Protein AF-A0A497RYW4-F1 (afdb_monomer)

Sequence (119 aa):
MINESLVAYFIRKTLEKEGRIKSLSYLQDKIKEEFLEGISISRLRRIIVKYRIGKLRIRTKKSERKILRVCPVCKRELKLNTIQTLQGSIVVESFSCRNCGYKGFPDAWKVARYEISKE

pLDDT: mean 88.63, std 5.39, range [59.44, 96.0]

Secondary structure (DSSP, 8-state):
---HHHHHHHHHHHHHHHSEE--HHHHHHHHHHHHSS---HHHHHHHHHHTT-SEEEEEEE--S----SB-TTT-PBPEEEEEE-TTS-EEEEEEE-TTT--EEBTTB-EEEEEEEE--

Mean predicted aligned error: 6.2 Å

Nearest PDB structures (foldseek):
  7viv-assembly1_A  TM=6.294E-01  e=5.927E-01  African swine fever virus
  7vwv-assembly2_B  TM=6.545E-01  e=1.185E+00  African swine fever virus

Solvent-accessible surface area (backbone atoms only — not comparable to full-atom values): 6833 Å² total; per-residue (Å²): 132,85,57,65,67,60,51,49,50,50,52,47,54,51,31,70,74,60,48,48,42,84,37,63,65,62,53,34,52,52,41,26,71,74,67,75,46,81,63,54,67,73,56,53,51,50,43,40,50,75,68,61,54,51,36,56,45,56,42,49,35,80,45,78,78,48,88,70,60,54,33,92,83,79,67,44,70,35,50,74,40,69,47,71,47,97,86,70,50,80,43,74,63,34,34,35,25,91,79,62,58,42,55,32,29,35,48,24,54,50,80,69,49,51,34,35,26,69,105

Radius of gyration: 16.65 Å; Cα contacts (8 Å, |Δi|>4): 211; chains: 1; bounding box: 39×26×51 Å

Structure (mmCIF, N/CA/C/O backbone):
data_AF-A0A497RYW4-F1
#
_entry.id   AF-A0A497RYW4-F1
#
loop_
_atom_site.group_PDB
_atom_site.id
_atom_site.type_symbol
_atom_site.label_atom_id
_atom_site.label_alt_id
_atom_site.label_comp_id
_atom_site.label_asym_id
_atom_site.label_entity_id
_atom_site.label_seq_id
_atom_site.pdbx_PDB_ins_code
_atom_site.Cartn_x
_atom_site.Cartn_y
_atom_site.Cartn_z
_atom_site.occupancy
_atom_site.B_iso_or_equiv
_atom_site.auth_seq_id
_atom_site.auth_comp_id
_atom_site.auth_asym_id
_atom_site.auth_atom_id
_atom_site.pdbx_PDB_model_num
ATOM 1 N N . MET A 1 1 ? -12.252 -12.207 17.614 1.00 67.75 1 MET A N 1
ATOM 2 C CA . MET A 1 1 ? -11.873 -12.096 16.186 1.00 67.75 1 MET A CA 1
ATOM 3 C C . MET A 1 1 ? -12.801 -11.091 15.539 1.00 67.75 1 MET A C 1
ATOM 5 O O . MET A 1 1 ? -13.896 -11.443 15.110 1.00 67.75 1 MET A O 1
ATOM 9 N N . ILE A 1 2 ? -12.360 -9.839 15.481 1.00 77.75 2 ILE A N 1
ATOM 10 C CA . ILE A 1 2 ? -13.123 -8.752 14.865 1.00 77.75 2 ILE A CA 1
ATOM 11 C C . ILE A 1 2 ? -13.558 -9.105 13.423 1.00 77.75 2 ILE A C 1
ATOM 13 O O . ILE A 1 2 ? -12.757 -9.570 12.599 1.00 77.75 2 ILE A O 1
ATOM 17 N N . ASN A 1 3 ? -14.829 -8.832 13.114 1.00 88.44 3 ASN A N 1
ATOM 18 C CA . ASN A 1 3 ? -15.429 -8.998 11.790 1.00 88.44 3 ASN A CA 1
ATOM 19 C C . ASN A 1 3 ? -14.883 -7.947 10.800 1.00 88.44 3 ASN A C 1
ATOM 21 O O . ASN A 1 3 ? -14.938 -6.744 11.055 1.00 88.44 3 ASN A O 1
ATOM 25 N N . GLU A 1 4 ? -14.384 -8.392 9.639 1.00 90.94 4 GLU A N 1
ATOM 26 C CA . GLU A 1 4 ? -13.799 -7.499 8.627 1.00 90.94 4 GLU A CA 1
ATOM 27 C C . GLU A 1 4 ? -14.794 -6.474 8.069 1.00 90.94 4 GLU A C 1
ATOM 29 O O . GLU A 1 4 ? -14.392 -5.352 7.767 1.00 90.94 4 GLU A O 1
ATOM 34 N N . SER A 1 5 ? -16.069 -6.843 7.927 1.00 91.06 5 SER A N 1
ATOM 35 C CA . SER A 1 5 ? -17.111 -5.959 7.395 1.00 91.06 5 SER A CA 1
ATOM 36 C C . SER A 1 5 ? -17.421 -4.814 8.359 1.00 91.06 5 SER A C 1
ATOM 38 O O . SER A 1 5 ? -17.588 -3.677 7.920 1.00 91.06 5 SER A O 1
ATOM 40 N N . LEU A 1 6 ? -17.424 -5.085 9.670 1.00 91.88 6 LEU A N 1
ATOM 41 C CA . LEU A 1 6 ? -17.614 -4.055 10.699 1.00 91.88 6 LEU A CA 1
ATOM 42 C C . LEU A 1 6 ? -16.436 -3.081 10.734 1.00 91.88 6 LEU A C 1
ATOM 44 O O . LEU A 1 6 ? -16.637 -1.871 10.778 1.00 91.88 6 LEU A O 1
ATOM 48 N N . VAL A 1 7 ? -15.208 -3.592 10.618 1.00 92.06 7 VAL A N 1
ATOM 49 C CA . VAL A 1 7 ? -14.017 -2.739 10.498 1.00 92.06 7 VAL A CA 1
ATOM 50 C C . VAL A 1 7 ? -14.091 -1.894 9.236 1.00 92.06 7 VAL A C 1
ATOM 52 O O . VAL A 1 7 ? -13.839 -0.698 9.288 1.00 92.06 7 VAL A O 1
ATOM 55 N N . ALA A 1 8 ? -14.458 -2.484 8.099 1.00 91.88 8 ALA A N 1
ATOM 56 C CA . ALA A 1 8 ? -14.599 -1.745 6.850 1.00 91.88 8 ALA A CA 1
ATOM 57 C C . ALA A 1 8 ? -15.629 -0.610 6.968 1.00 91.88 8 ALA A C 1
ATOM 59 O O . ALA A 1 8 ? -15.365 0.507 6.518 1.00 91.88 8 ALA A O 1
ATOM 60 N N . TYR A 1 9 ? -16.768 -0.882 7.607 1.00 93.31 9 TYR A N 1
ATOM 61 C CA . TYR A 1 9 ? -17.789 0.120 7.897 1.00 93.31 9 TYR A CA 1
ATOM 62 C C . TYR A 1 9 ? -17.251 1.237 8.801 1.00 93.31 9 TYR A C 1
ATOM 64 O O . TYR A 1 9 ? -17.364 2.412 8.452 1.00 93.31 9 TYR A O 1
ATOM 72 N N . PHE A 1 10 ? -16.584 0.885 9.902 1.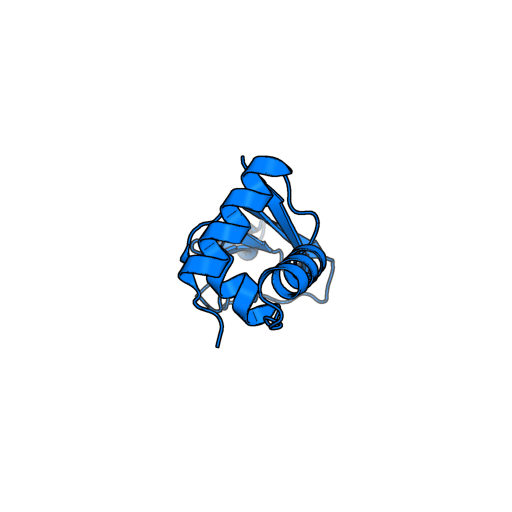00 93.12 10 PHE A N 1
ATOM 73 C CA . PHE A 1 10 ? -15.974 1.855 10.810 1.00 93.12 10 PHE A CA 1
ATOM 74 C C . PHE A 1 10 ? -14.950 2.748 10.097 1.00 93.12 10 PHE A C 1
ATOM 76 O O . PHE A 1 10 ? -14.990 3.966 10.233 1.00 93.12 10 PHE A O 1
ATOM 83 N N . ILE A 1 11 ? -14.068 2.172 9.273 1.00 91.38 11 ILE A N 1
ATOM 84 C CA . ILE A 1 11 ? -13.075 2.944 8.513 1.00 91.38 11 ILE A CA 1
ATOM 85 C C . ILE A 1 11 ? -13.763 3.918 7.551 1.00 91.38 11 ILE A C 1
ATOM 87 O O . ILE A 1 11 ? -13.316 5.058 7.439 1.00 91.38 11 ILE A O 1
ATOM 91 N N . ARG A 1 12 ? -14.843 3.502 6.869 1.00 91.94 12 ARG A N 1
ATOM 92 C CA . ARG A 1 12 ? -15.621 4.396 5.995 1.00 91.94 12 ARG A CA 1
ATOM 93 C C . ARG A 1 12 ? -16.225 5.553 6.781 1.00 91.94 12 ARG A C 1
ATOM 95 O O . ARG A 1 12 ? -16.021 6.695 6.390 1.00 91.94 12 ARG A O 1
ATOM 102 N N . LYS A 1 13 ? -16.870 5.270 7.913 1.00 92.81 13 LYS A N 1
ATOM 103 C CA . LYS A 1 13 ? -17.464 6.288 8.790 1.00 92.81 13 LYS A CA 1
ATOM 104 C C . LYS A 1 13 ? -16.416 7.281 9.305 1.00 92.81 13 LYS A C 1
ATOM 106 O O . LYS A 1 13 ? -16.626 8.491 9.267 1.00 92.81 13 LYS A O 1
ATOM 111 N N . THR A 1 14 ? -15.256 6.786 9.731 1.00 91.12 14 THR A N 1
ATOM 112 C CA . THR A 1 14 ? -14.131 7.625 10.171 1.00 91.12 14 THR A CA 1
ATOM 113 C C . THR A 1 14 ? -13.593 8.481 9.026 1.00 91.12 14 THR A C 1
ATOM 115 O O . THR A 1 14 ? -13.365 9.674 9.205 1.00 91.12 14 THR A O 1
ATOM 118 N N . LEU A 1 15 ? -13.453 7.915 7.824 1.00 89.69 15 LEU A N 1
ATOM 119 C CA . LEU A 1 15 ? -13.029 8.660 6.639 1.00 89.69 15 LEU A CA 1
ATOM 120 C C . LEU A 1 15 ? -14.054 9.724 6.220 1.00 89.69 15 LEU A C 1
ATOM 122 O O . LEU A 1 15 ? -13.664 10.807 5.795 1.00 89.69 15 LEU A O 1
ATOM 126 N N . GLU A 1 16 ? -15.349 9.437 6.339 1.00 89.50 16 GLU A N 1
ATOM 127 C CA . GLU A 1 16 ? -16.419 10.396 6.058 1.00 89.50 16 GLU A CA 1
ATOM 128 C C . GLU A 1 16 ? -16.403 11.574 7.027 1.00 89.50 16 GLU A C 1
ATOM 130 O O . GLU A 1 16 ? -16.582 12.707 6.583 1.00 89.50 16 GLU A O 1
ATOM 135 N N . LYS A 1 17 ? -16.151 11.305 8.314 1.00 90.56 17 LYS A N 1
ATOM 136 C CA . LYS A 1 17 ? -16.073 12.316 9.372 1.00 90.56 17 LYS A CA 1
ATOM 137 C C . LYS A 1 17 ? -14.812 13.175 9.277 1.00 90.56 17 LYS A C 1
ATOM 139 O O . LYS A 1 17 ? -14.882 14.385 9.442 1.00 90.56 17 LYS A O 1
ATOM 144 N N . GLU A 1 18 ? -13.656 12.557 9.048 1.00 90.00 18 GLU A N 1
ATOM 145 C CA . GLU A 1 18 ? -12.361 13.249 9.093 1.00 90.00 18 GLU A CA 1
ATOM 146 C C . GLU A 1 18 ? -11.892 13.754 7.721 1.00 90.00 18 GLU A C 1
ATOM 148 O O . GLU A 1 18 ? -10.929 14.514 7.630 1.00 90.00 18 GLU A O 1
ATOM 153 N N . GLY A 1 19 ? -12.504 13.286 6.630 1.00 86.38 19 GLY A N 1
ATOM 154 C CA . GLY A 1 19 ? -12.104 13.560 5.243 1.00 86.38 19 GLY A CA 1
ATOM 155 C C . GLY A 1 19 ? -10.796 12.878 4.813 1.00 86.38 19 GLY A C 1
ATOM 156 O O . GLY A 1 19 ? -10.615 12.543 3.636 1.00 86.38 19 GLY A O 1
ATOM 157 N N . ARG A 1 20 ? -9.878 12.629 5.757 1.00 86.81 20 ARG A N 1
ATOM 158 C CA . ARG A 1 20 ? -8.577 12.002 5.516 1.00 86.81 20 ARG A CA 1
ATOM 159 C C . ARG A 1 20 ? -8.050 11.267 6.744 1.00 86.81 20 ARG A C 1
ATOM 161 O O . ARG A 1 20 ? -7.921 11.842 7.815 1.00 86.81 20 ARG A O 1
ATOM 168 N N . ILE A 1 21 ? -7.558 10.051 6.526 1.00 86.12 21 ILE A N 1
ATOM 169 C CA . ILE A 1 21 ? -6.848 9.263 7.539 1.00 86.12 21 ILE A CA 1
ATOM 170 C C . ILE A 1 21 ? -5.334 9.429 7.339 1.00 86.12 21 ILE A C 1
ATOM 172 O O . ILE A 1 21 ? -4.781 9.075 6.291 1.00 86.12 21 ILE A O 1
ATOM 176 N N . LYS A 1 22 ? -4.656 9.991 8.352 1.00 77.44 22 LYS A N 1
ATOM 177 C CA . LYS A 1 22 ? -3.231 10.387 8.294 1.00 77.44 22 LYS A CA 1
ATOM 178 C C . LYS A 1 22 ? -2.257 9.204 8.267 1.00 77.44 22 LYS A C 1
ATOM 180 O O . LYS A 1 22 ? -1.179 9.318 7.680 1.00 77.44 22 LYS A O 1
ATOM 185 N N . SER A 1 23 ? -2.598 8.094 8.920 1.00 83.56 23 SER A N 1
ATOM 186 C CA . SER A 1 23 ? -1.762 6.893 8.972 1.00 83.56 23 SER A CA 1
ATOM 187 C C . SER A 1 23 ? -2.575 5.648 9.340 1.00 83.56 23 SER A C 1
ATOM 189 O O . SER A 1 23 ? -3.678 5.736 9.873 1.00 83.56 23 SER A O 1
ATOM 191 N N . LEU A 1 24 ? -2.006 4.467 9.078 1.00 86.00 24 LEU A N 1
ATOM 192 C CA . LEU A 1 24 ? -2.602 3.198 9.510 1.00 86.00 24 LEU A CA 1
ATOM 193 C C . LEU A 1 24 ? -2.499 2.977 11.020 1.00 86.00 24 LEU A C 1
ATOM 195 O O . LEU A 1 24 ? -3.362 2.304 11.561 1.00 86.00 24 LEU A O 1
ATOM 199 N N . SER A 1 25 ? -1.477 3.526 11.682 1.00 87.50 25 SER A N 1
ATOM 200 C CA . SER A 1 25 ? -1.335 3.444 13.143 1.00 87.50 25 SER A CA 1
ATOM 201 C C . SER A 1 25 ? -2.455 4.213 13.837 1.00 87.50 25 SER A C 1
ATOM 203 O O . SER A 1 25 ? -3.135 3.651 14.678 1.00 87.50 25 SER A O 1
ATOM 205 N N . TYR A 1 26 ? -2.757 5.428 13.367 1.00 88.94 26 TYR A N 1
ATOM 206 C CA . TYR A 1 26 ? -3.901 6.200 13.859 1.00 88.94 26 TYR A CA 1
ATOM 207 C C . TYR A 1 26 ? -5.219 5.415 13.747 1.00 88.94 26 TYR A C 1
ATOM 209 O O . TYR A 1 26 ? -6.012 5.354 14.681 1.00 88.94 26 TYR A O 1
ATOM 217 N N . LEU A 1 27 ? -5.437 4.762 12.603 1.00 88.50 27 LEU A N 1
ATOM 218 C CA . LEU A 1 27 ? -6.630 3.950 12.374 1.00 88.50 27 LEU A CA 1
ATOM 219 C C . LEU A 1 27 ? -6.647 2.680 13.244 1.00 88.50 27 LEU A C 1
ATOM 221 O O . LEU A 1 27 ? -7.709 2.239 13.668 1.00 88.50 27 LEU A O 1
ATOM 225 N N . GLN A 1 28 ? -5.477 2.094 13.501 1.00 91.25 28 GLN A N 1
ATOM 226 C CA . GLN A 1 28 ? -5.307 0.943 14.383 1.00 91.25 28 GLN A CA 1
ATOM 227 C C . GLN A 1 28 ? -5.667 1.297 15.830 1.00 91.25 28 GLN A C 1
ATOM 229 O O . GLN A 1 28 ? -6.398 0.533 16.458 1.00 91.25 28 GLN A O 1
ATOM 234 N N . ASP A 1 29 ? -5.217 2.454 16.318 1.00 90.94 29 ASP A N 1
ATOM 235 C CA . ASP A 1 29 ? -5.539 2.953 17.657 1.00 90.94 29 ASP A CA 1
ATOM 236 C C . ASP A 1 29 ? -7.047 3.206 17.789 1.00 90.94 29 ASP A C 1
ATOM 238 O O . ASP A 1 29 ? -7.675 2.698 18.713 1.00 90.94 29 ASP A O 1
ATOM 242 N N . LYS A 1 30 ? -7.668 3.853 16.792 1.00 90.25 30 LYS A N 1
ATOM 243 C CA . LYS A 1 30 ? -9.126 4.070 16.747 1.00 90.25 30 LYS A CA 1
ATOM 244 C C . LYS A 1 30 ? -9.941 2.776 16.757 1.00 90.25 30 LYS A C 1
ATOM 246 O O . LYS A 1 30 ? -10.975 2.704 17.407 1.00 90.25 30 LYS A O 1
ATOM 251 N N . ILE A 1 31 ? -9.487 1.74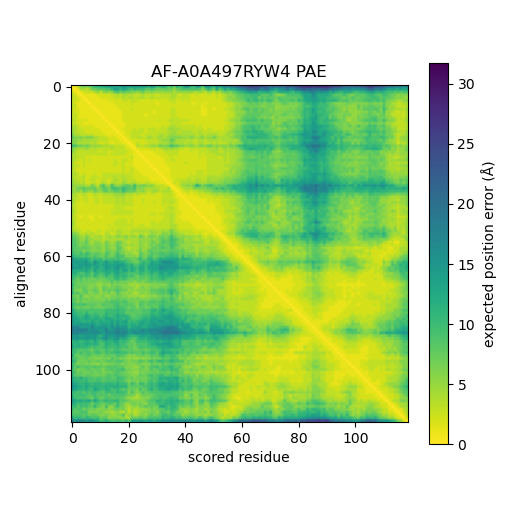7 16.041 1.00 91.31 31 ILE A N 1
ATOM 252 C CA . ILE A 1 31 ? -10.151 0.435 16.043 1.00 91.31 31 ILE A CA 1
ATOM 253 C C . ILE A 1 31 ? -9.990 -0.249 17.402 1.00 91.31 31 ILE A C 1
ATOM 255 O O . ILE A 1 31 ? -10.930 -0.877 17.876 1.00 91.31 31 ILE A O 1
ATOM 259 N N . LYS A 1 32 ? -8.825 -0.118 18.043 1.00 90.94 32 LYS A N 1
ATOM 260 C CA . LYS A 1 32 ? -8.608 -0.662 19.386 1.00 90.94 32 LYS A CA 1
ATOM 261 C C . LYS A 1 32 ? -9.504 0.027 20.422 1.00 90.94 32 LYS A C 1
ATOM 263 O O . LYS A 1 32 ? -10.028 -0.661 21.288 1.00 90.94 32 LYS A O 1
ATOM 268 N N . GLU A 1 33 ? -9.689 1.344 20.318 1.00 91.06 33 GLU A N 1
ATOM 269 C CA . GLU A 1 33 ? -10.620 2.115 21.156 1.00 91.06 33 GLU A CA 1
ATOM 270 C C . GLU A 1 33 ? -12.074 1.649 20.970 1.00 91.06 33 GLU A C 1
ATOM 272 O O . GLU A 1 33 ? -12.759 1.393 21.953 1.00 91.06 33 GLU A O 1
ATOM 277 N N . GLU A 1 34 ? -12.531 1.495 19.723 1.00 89.88 34 GLU A N 1
ATOM 278 C CA . GLU A 1 34 ? -13.929 1.156 19.407 1.00 89.88 34 GLU A CA 1
ATOM 279 C C . GLU A 1 34 ? -14.287 -0.306 19.722 1.00 89.88 34 GLU A C 1
ATOM 281 O O . GLU A 1 34 ? -15.353 -0.594 20.257 1.00 89.88 34 GLU A O 1
ATOM 286 N N . PHE A 1 35 ? -13.416 -1.251 19.357 1.00 88.88 35 PHE A N 1
ATOM 287 C CA . PHE A 1 35 ? -13.729 -2.683 19.408 1.00 88.88 35 PHE A CA 1
ATOM 288 C C . PHE A 1 35 ? -13.091 -3.406 20.598 1.00 88.88 35 PHE A C 1
ATOM 290 O O . PHE A 1 35 ? -13.283 -4.614 20.733 1.00 88.88 35 PHE A O 1
ATOM 297 N N . LEU A 1 36 ? -12.287 -2.711 21.415 1.00 82.31 36 LEU A N 1
ATOM 298 C CA . LEU A 1 36 ? -11.489 -3.269 22.521 1.00 82.31 36 LEU A CA 1
ATOM 299 C C . LEU A 1 36 ? -10.550 -4.429 22.117 1.00 82.31 36 LEU A C 1
ATOM 301 O O . LEU A 1 36 ? -9.925 -5.066 22.962 1.00 82.31 36 LEU A O 1
ATOM 305 N N . GLU A 1 37 ? -10.398 -4.686 20.817 1.00 85.12 37 GLU A N 1
ATOM 306 C CA . GLU A 1 37 ? -9.552 -5.724 20.234 1.00 85.12 37 GLU A CA 1
ATOM 307 C C . GLU A 1 37 ? -8.634 -5.066 19.187 1.00 85.12 37 GLU A C 1
ATOM 309 O O . GLU A 1 37 ? -9.030 -4.218 18.384 1.00 85.12 37 GLU A O 1
ATOM 314 N N . GLY A 1 38 ? -7.350 -5.424 19.220 1.00 83.94 38 GLY A N 1
ATOM 315 C CA . GLY A 1 38 ? -6.358 -4.883 18.295 1.00 83.94 38 GLY A CA 1
ATOM 316 C C . GLY A 1 38 ? -6.411 -5.571 16.932 1.00 83.94 38 GLY A C 1
ATOM 317 O O . GLY A 1 38 ? -6.546 -6.789 16.834 1.00 83.94 38 GLY A O 1
ATOM 318 N N . ILE A 1 39 ? -6.206 -4.808 15.859 1.00 88.44 39 ILE A N 1
ATOM 319 C CA . ILE A 1 39 ? -6.023 -5.351 14.509 1.00 88.44 39 ILE A CA 1
ATOM 320 C C . ILE A 1 39 ? -4.596 -5.110 14.028 1.00 88.44 39 ILE A C 1
ATOM 322 O O . ILE A 1 39 ? -4.044 -4.033 14.226 1.00 88.44 39 ILE A O 1
ATOM 326 N N . SER A 1 40 ? -3.964 -6.085 13.372 1.00 88.62 40 SER A N 1
ATOM 327 C CA . SER A 1 40 ? -2.630 -5.864 12.803 1.00 88.62 40 SER A CA 1
ATOM 328 C C . SER A 1 40 ? -2.691 -4.931 11.591 1.00 88.62 40 SER A C 1
ATOM 330 O O . SER A 1 40 ? -3.603 -5.019 10.765 1.00 88.62 40 SER A O 1
ATOM 332 N N . ILE A 1 41 ? -1.663 -4.095 11.412 1.00 85.88 41 IL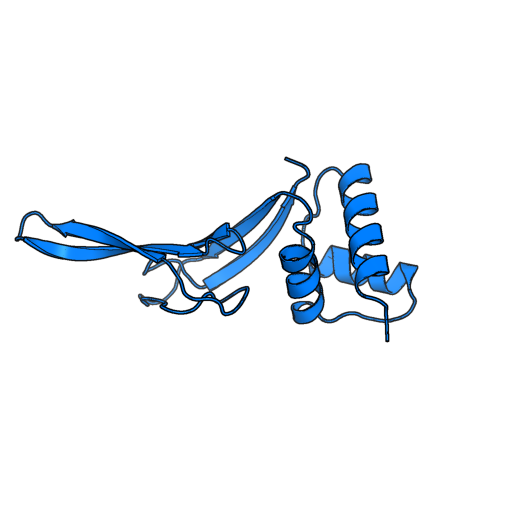E A N 1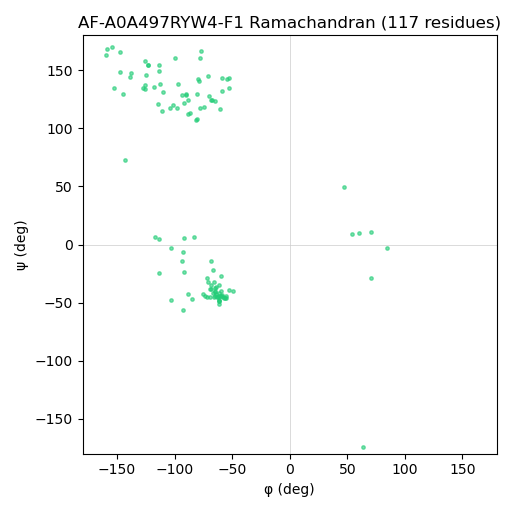
ATOM 333 C CA . ILE A 1 41 ? -1.530 -3.207 10.243 1.00 85.88 41 ILE A CA 1
ATOM 334 C C . ILE A 1 41 ? -1.658 -3.994 8.928 1.00 85.88 41 ILE A C 1
ATOM 336 O O . ILE A 1 41 ? -2.290 -3.537 7.976 1.00 85.88 41 ILE A O 1
ATOM 340 N N . S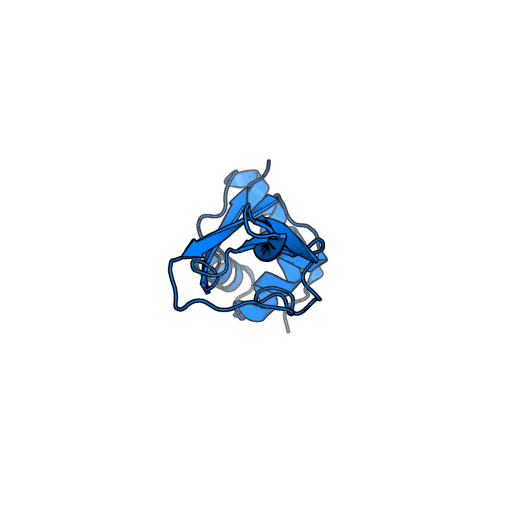ER A 1 42 ? -1.092 -5.200 8.863 1.00 84.38 42 SER A N 1
ATOM 341 C CA . SER A 1 42 ? -1.180 -6.067 7.683 1.00 84.38 42 SER A CA 1
ATOM 342 C C . SER A 1 42 ? -2.612 -6.514 7.377 1.00 84.38 42 SER A C 1
ATOM 344 O O . SER A 1 42 ? -2.978 -6.639 6.207 1.00 84.38 42 SER A O 1
ATOM 346 N N . ARG A 1 43 ? -3.434 -6.765 8.403 1.00 87.88 43 ARG A N 1
ATOM 347 C CA . ARG A 1 43 ? -4.852 -7.107 8.229 1.00 87.88 43 ARG A CA 1
ATOM 348 C C . ARG A 1 43 ? -5.673 -5.870 7.867 1.00 87.88 43 ARG A C 1
ATOM 350 O O . ARG A 1 43 ? -6.444 -5.922 6.917 1.00 87.88 43 ARG A O 1
ATOM 357 N N . LEU A 1 44 ? -5.413 -4.741 8.519 1.00 88.31 44 LEU A N 1
ATOM 358 C CA . LEU A 1 44 ? -6.032 -3.452 8.216 1.00 88.31 44 LEU A CA 1
ATOM 359 C C . LEU A 1 44 ? -5.830 -3.042 6.746 1.00 88.31 44 LEU A C 1
ATOM 361 O O . LEU A 1 44 ? -6.786 -2.705 6.052 1.00 88.31 44 LEU A O 1
ATOM 365 N N . ARG A 1 45 ? -4.598 -3.169 6.230 1.00 85.38 45 ARG A N 1
ATOM 366 C CA . ARG A 1 45 ? -4.279 -2.947 4.805 1.00 85.38 45 ARG A CA 1
ATOM 367 C C . ARG A 1 45 ? -5.101 -3.840 3.886 1.00 85.38 45 ARG A C 1
ATOM 369 O O . ARG A 1 45 ? -5.619 -3.360 2.882 1.00 85.38 45 ARG A O 1
ATOM 376 N N . ARG A 1 46 ? -5.208 -5.133 4.216 1.00 86.31 46 ARG A N 1
ATOM 377 C CA . ARG A 1 46 ? -6.004 -6.085 3.433 1.00 86.31 46 ARG A CA 1
ATOM 378 C C . ARG A 1 46 ? -7.466 -5.663 3.375 1.00 86.31 46 ARG A C 1
ATOM 380 O O . ARG A 1 46 ? -8.020 -5.663 2.284 1.00 86.31 46 ARG A O 1
ATOM 387 N N . ILE A 1 47 ? -8.048 -5.244 4.498 1.00 89.50 47 ILE A N 1
ATOM 388 C CA . ILE A 1 47 ? -9.434 -4.764 4.564 1.00 89.50 47 ILE A CA 1
ATOM 389 C C . ILE A 1 47 ? -9.613 -3.517 3.689 1.00 89.50 47 ILE A C 1
ATOM 391 O O . ILE A 1 47 ? -10.471 -3.517 2.812 1.00 89.50 47 ILE A O 1
ATOM 395 N N . ILE A 1 48 ? -8.765 -2.495 3.841 1.00 88.50 48 ILE A N 1
ATOM 396 C CA . ILE A 1 48 ? -8.855 -1.252 3.050 1.00 88.50 48 ILE A CA 1
ATOM 397 C C . ILE A 1 48 ? -8.818 -1.539 1.543 1.00 88.50 48 ILE A C 1
ATOM 399 O O . ILE A 1 48 ? -9.639 -1.015 0.792 1.00 88.50 48 ILE A O 1
ATOM 403 N N . VAL A 1 49 ? -7.894 -2.402 1.105 1.00 86.44 49 VAL A N 1
ATOM 404 C CA . VAL A 1 49 ? -7.759 -2.782 -0.309 1.00 86.44 49 VAL A CA 1
ATOM 405 C C . VAL A 1 49 ? -8.946 -3.631 -0.777 1.00 86.44 49 VAL A C 1
ATOM 407 O O . VAL A 1 49 ? -9.489 -3.371 -1.847 1.00 86.44 49 VAL A O 1
ATOM 410 N N . LYS A 1 50 ? -9.368 -4.625 0.014 1.00 87.81 50 LYS A N 1
ATOM 411 C CA . LYS A 1 50 ? -10.473 -5.542 -0.313 1.00 87.81 50 LYS A CA 1
ATOM 412 C C . LYS A 1 50 ? -11.800 -4.800 -0.474 1.00 87.81 50 LYS A C 1
ATOM 414 O O . LYS A 1 50 ? -12.511 -5.042 -1.441 1.00 87.81 50 LYS A O 1
ATOM 419 N N . TYR A 1 51 ? -12.102 -3.875 0.435 1.00 87.94 51 TYR A N 1
ATOM 420 C CA . TYR A 1 51 ? -13.356 -3.114 0.452 1.00 87.94 51 TYR A CA 1
ATOM 421 C C . TYR A 1 51 ? -13.290 -1.785 -0.317 1.00 87.94 51 TYR A C 1
ATOM 423 O O . TYR A 1 51 ? -14.254 -1.015 -0.265 1.00 87.94 51 TYR A O 1
ATOM 431 N N . ARG A 1 52 ? -12.168 -1.515 -1.010 1.00 85.62 52 ARG A N 1
ATOM 432 C CA . ARG A 1 52 ? -11.911 -0.296 -1.801 1.00 85.62 52 ARG A CA 1
ATOM 433 C C . ARG A 1 52 ? -12.278 0.983 -1.038 1.00 85.62 52 ARG A C 1
ATOM 435 O O . ARG A 1 52 ? -13.037 1.816 -1.523 1.00 85.62 52 ARG A O 1
ATOM 442 N N . ILE A 1 53 ? -11.799 1.095 0.200 1.00 86.06 53 ILE A N 1
ATOM 443 C CA . ILE A 1 53 ? -12.182 2.195 1.091 1.00 86.06 53 ILE A CA 1
ATOM 444 C C . ILE A 1 53 ? -11.357 3.437 0.756 1.00 86.06 53 ILE A C 1
ATOM 446 O O . ILE A 1 53 ? -10.170 3.494 1.078 1.00 86.06 53 ILE A O 1
ATOM 450 N N . GLY A 1 54 ? -12.007 4.423 0.134 1.00 81.38 54 GLY A N 1
ATOM 451 C CA . GLY A 1 54 ? -11.387 5.683 -0.271 1.00 81.38 54 GLY A CA 1
ATOM 452 C C . GLY A 1 54 ? -10.279 5.517 -1.313 1.00 81.38 54 GLY A C 1
ATOM 453 O O . GLY A 1 54 ? -9.998 4.424 -1.817 1.00 81.38 54 GLY A O 1
ATOM 454 N N . LYS A 1 55 ? -9.605 6.623 -1.625 1.00 81.19 55 LYS A N 1
ATOM 455 C CA . LYS A 1 55 ? -8.406 6.613 -2.461 1.00 81.19 55 LYS A CA 1
ATOM 456 C C . LYS A 1 55 ? -7.186 6.360 -1.599 1.00 81.19 55 LYS A C 1
ATOM 458 O O . LYS A 1 55 ? -6.769 7.189 -0.788 1.00 81.19 55 LYS A O 1
ATOM 463 N N . LEU A 1 56 ? -6.582 5.200 -1.814 1.00 81.62 56 LEU A N 1
ATOM 464 C CA . LEU A 1 56 ? -5.346 4.829 -1.151 1.00 81.62 56 LEU A CA 1
ATOM 465 C C . LEU A 1 56 ? -4.157 5.494 -1.856 1.00 81.62 56 LEU A C 1
ATOM 467 O O . LEU A 1 56 ? -3.764 5.093 -2.952 1.00 81.62 56 LEU A O 1
ATOM 471 N N . ARG A 1 57 ? -3.549 6.493 -1.216 1.00 81.62 57 ARG A N 1
ATOM 472 C CA . ARG A 1 57 ? -2.260 7.054 -1.637 1.00 81.62 57 ARG A CA 1
ATOM 473 C C . ARG A 1 57 ? -1.137 6.328 -0.909 1.00 81.62 57 ARG A C 1
ATOM 475 O O . ARG A 1 57 ? -1.070 6.319 0.320 1.00 81.62 57 ARG A O 1
ATOM 482 N N . ILE A 1 58 ? -0.234 5.726 -1.677 1.00 84.12 58 ILE A N 1
ATOM 483 C CA . ILE A 1 58 ? 0.924 5.006 -1.146 1.00 84.12 58 ILE A CA 1
ATOM 484 C C . ILE A 1 58 ? 2.169 5.806 -1.490 1.00 84.12 58 ILE A C 1
ATOM 486 O O . ILE A 1 58 ? 2.502 5.962 -2.662 1.00 84.12 58 ILE A O 1
ATOM 490 N N . ARG A 1 59 ? 2.853 6.317 -0.467 1.00 85.88 59 ARG A N 1
ATOM 491 C CA . ARG A 1 59 ? 4.118 7.033 -0.644 1.00 85.88 59 ARG A CA 1
ATOM 492 C C . ARG A 1 59 ? 5.275 6.050 -0.564 1.00 85.88 59 ARG A C 1
ATOM 494 O O . ARG A 1 59 ? 5.363 5.279 0.399 1.00 85.88 59 ARG A O 1
ATOM 501 N N . THR A 1 60 ? 6.163 6.096 -1.547 1.00 88.88 60 THR A N 1
ATOM 502 C CA . THR A 1 60 ? 7.435 5.371 -1.539 1.00 88.88 60 THR A CA 1
ATOM 503 C C . THR A 1 60 ? 8.581 6.295 -1.135 1.00 88.88 60 THR A C 1
ATOM 505 O O . THR A 1 60 ? 8.448 7.517 -1.164 1.00 88.88 60 THR A O 1
ATOM 508 N N . LYS A 1 61 ? 9.700 5.711 -0.703 1.00 90.19 61 LYS A N 1
ATOM 509 C CA . LYS A 1 61 ? 10.945 6.435 -0.414 1.00 90.19 61 LYS A CA 1
ATOM 510 C C . LYS A 1 61 ? 12.117 5.833 -1.179 1.00 90.19 61 LYS A C 1
ATOM 512 O O . LYS A 1 61 ? 12.055 4.653 -1.539 1.00 90.19 61 LYS A O 1
ATOM 517 N N . LYS A 1 62 ? 13.172 6.637 -1.371 1.00 90.62 62 LYS A N 1
ATOM 518 C CA . LYS A 1 62 ? 14.422 6.202 -2.004 1.00 90.62 62 LYS A CA 1
ATOM 519 C C . LYS A 1 62 ? 15.013 4.977 -1.298 1.00 90.62 62 LYS A C 1
ATOM 521 O O . LYS A 1 62 ? 14.896 4.828 -0.079 1.00 90.62 62 LYS A O 1
ATOM 526 N N . SER A 1 63 ? 15.577 4.081 -2.093 1.00 88.56 63 SER A N 1
ATOM 527 C CA . SER A 1 63 ? 16.043 2.750 -1.719 1.00 88.56 63 SER A CA 1
ATOM 528 C C . SER A 1 63 ? 17.067 2.261 -2.745 1.00 88.56 63 SER A C 1
ATOM 530 O O . SER A 1 63 ? 17.174 2.821 -3.833 1.00 88.56 63 SER A O 1
ATOM 532 N N . GLU A 1 64 ? 17.771 1.173 -2.436 1.00 90.19 64 GLU A N 1
ATOM 533 C CA . GLU A 1 64 ? 18.558 0.444 -3.433 1.00 90.19 64 GLU A CA 1
ATOM 534 C C . GLU A 1 64 ? 17.722 0.085 -4.657 1.00 90.19 64 GLU A C 1
ATOM 536 O O . GLU A 1 64 ? 16.541 -0.278 -4.532 1.00 90.19 64 GLU A O 1
ATOM 541 N N . ARG A 1 65 ? 18.365 0.155 -5.827 1.00 88.06 65 ARG A N 1
ATOM 542 C CA . ARG A 1 65 ? 17.719 -0.113 -7.104 1.00 88.06 65 ARG A CA 1
ATOM 543 C C . ARG A 1 65 ? 17.193 -1.545 -7.127 1.00 88.06 65 ARG A C 1
ATOM 545 O O . ARG A 1 65 ? 17.966 -2.496 -7.080 1.00 88.06 65 ARG A O 1
ATOM 552 N N . LYS A 1 66 ? 15.875 -1.708 -7.235 1.00 89.44 66 LYS A N 1
ATOM 553 C CA . LYS A 1 66 ? 15.236 -3.024 -7.302 1.00 89.44 66 LYS A CA 1
ATOM 554 C C . LYS A 1 66 ? 14.022 -3.003 -8.213 1.00 89.44 66 LYS A C 1
ATOM 556 O O . LYS A 1 66 ? 13.116 -2.190 -8.049 1.00 89.44 66 LYS A O 1
ATOM 561 N N . ILE A 1 67 ? 13.975 -3.954 -9.141 1.00 90.12 67 ILE A N 1
ATOM 562 C CA . ILE A 1 67 ? 12.797 -4.188 -9.976 1.00 90.12 67 ILE A CA 1
ATOM 563 C C . ILE A 1 67 ? 11.892 -5.174 -9.240 1.00 90.12 67 ILE A C 1
ATOM 565 O O . ILE A 1 67 ? 12.242 -6.338 -9.042 1.00 90.12 67 ILE A O 1
ATOM 569 N N . LEU A 1 68 ? 10.726 -4.702 -8.806 1.00 91.75 68 LEU A N 1
ATOM 570 C CA . LEU A 1 68 ? 9.739 -5.545 -8.142 1.00 91.75 68 LEU A CA 1
ATOM 571 C C . LEU A 1 68 ? 8.784 -6.156 -9.166 1.00 91.75 68 LEU A C 1
ATOM 573 O O . LEU A 1 68 ? 8.157 -5.434 -9.935 1.00 91.75 68 LEU A O 1
ATOM 577 N N . ARG A 1 69 ? 8.605 -7.480 -9.110 1.00 93.56 69 ARG A N 1
ATOM 578 C CA . ARG A 1 69 ? 7.544 -8.186 -9.853 1.00 93.56 69 ARG A CA 1
ATOM 579 C C . ARG A 1 69 ? 6.256 -8.355 -9.044 1.00 93.56 69 ARG A C 1
ATOM 581 O O . ARG A 1 69 ? 5.176 -8.473 -9.608 1.00 93.56 69 ARG A O 1
ATOM 588 N N . VAL A 1 70 ? 6.359 -8.321 -7.714 1.00 94.94 70 VAL A N 1
ATOM 589 C CA . VAL A 1 70 ? 5.239 -8.534 -6.787 1.00 94.94 70 VAL A CA 1
ATOM 590 C C . VAL A 1 70 ? 5.005 -7.288 -5.941 1.00 94.94 70 VAL A C 1
ATOM 592 O O . VAL A 1 70 ? 5.937 -6.693 -5.399 1.00 94.94 70 VAL A O 1
ATOM 595 N N . CYS A 1 71 ? 3.739 -6.900 -5.797 1.00 91.00 71 CYS A N 1
ATOM 596 C CA . CYS A 1 71 ? 3.328 -5.721 -5.058 1.00 91.00 71 CYS A CA 1
ATOM 597 C C . CYS A 1 71 ? 3.658 -5.878 -3.565 1.00 91.00 71 CYS A C 1
ATOM 599 O O . CYS A 1 71 ? 3.140 -6.792 -2.913 1.00 91.00 71 CYS A O 1
ATOM 601 N N . PRO A 1 72 ? 4.430 -4.957 -2.962 1.00 89.31 72 PRO A N 1
ATOM 602 C CA . PRO A 1 72 ? 4.772 -5.038 -1.544 1.00 89.31 72 PRO A CA 1
ATOM 603 C C . PRO A 1 72 ? 3.564 -4.804 -0.621 1.00 89.31 72 PRO A C 1
ATOM 605 O O . PRO A 1 72 ? 3.642 -5.105 0.568 1.00 89.31 72 PRO A O 1
ATOM 608 N N . VAL A 1 73 ? 2.452 -4.287 -1.159 1.00 87.44 73 VAL A N 1
ATOM 609 C CA . VAL A 1 73 ? 1.234 -3.956 -0.406 1.00 87.44 73 VAL A CA 1
ATOM 610 C C . VAL A 1 73 ? 0.239 -5.110 -0.388 1.00 87.44 73 VAL A C 1
ATOM 612 O O . VAL A 1 73 ? -0.158 -5.556 0.683 1.00 87.44 73 VAL A O 1
ATOM 615 N N . CYS A 1 74 ? -0.171 -5.589 -1.565 1.00 88.06 74 CYS A N 1
ATOM 616 C CA . CYS A 1 74 ? -1.239 -6.586 -1.692 1.00 88.06 74 CYS A CA 1
ATOM 617 C C . CYS A 1 74 ? -0.782 -7.920 -2.293 1.00 88.06 74 CYS A C 1
ATOM 619 O O . CYS A 1 74 ? -1.622 -8.771 -2.563 1.00 88.06 74 CYS A O 1
ATOM 621 N N . LYS A 1 75 ? 0.529 -8.100 -2.513 1.00 90.38 75 LYS A N 1
ATOM 622 C CA . LYS A 1 75 ? 1.152 -9.337 -3.016 1.00 90.38 75 LYS A CA 1
ATOM 623 C C . LYS A 1 75 ? 0.679 -9.812 -4.398 1.00 90.38 75 LYS A C 1
ATOM 625 O O . LYS A 1 75 ? 1.059 -10.893 -4.821 1.00 90.38 75 LYS A O 1
ATOM 630 N N . ARG A 1 76 ? -0.084 -8.995 -5.130 1.00 91.69 76 ARG A N 1
ATOM 631 C CA . ARG A 1 76 ? -0.405 -9.239 -6.543 1.00 91.69 76 ARG A CA 1
ATOM 632 C C . ARG A 1 76 ? 0.748 -8.866 -7.464 1.00 91.69 76 ARG A C 1
ATOM 634 O O . ARG A 1 76 ? 1.600 -8.062 -7.092 1.00 91.69 76 ARG A O 1
ATOM 641 N N . GLU A 1 77 ? 0.727 -9.405 -8.672 1.00 96.00 77 GLU A N 1
ATOM 642 C CA . GLU A 1 77 ? 1.676 -9.063 -9.726 1.00 96.00 77 GLU A CA 1
ATOM 643 C C . GLU A 1 77 ? 1.640 -7.563 -10.078 1.00 96.00 77 GLU A C 1
ATOM 645 O O . GLU A 1 77 ? 0.592 -6.903 -10.020 1.00 96.00 77 GLU A O 1
ATOM 650 N N . LEU A 1 78 ? 2.814 -7.010 -10.382 1.00 95.81 78 LEU A N 1
ATOM 651 C CA . LEU A 1 78 ? 2.995 -5.623 -10.794 1.00 95.81 78 LEU A CA 1
ATOM 652 C C . LEU A 1 78 ? 3.064 -5.515 -12.315 1.00 95.81 78 LEU A C 1
ATOM 654 O O . LEU A 1 78 ? 3.780 -6.262 -12.971 1.00 95.81 78 LEU A O 1
ATOM 658 N N . LYS A 1 79 ? 2.395 -4.496 -12.863 1.00 96.00 79 LYS A N 1
ATOM 659 C CA . LYS A 1 79 ? 2.644 -4.049 -14.232 1.00 96.00 79 LYS A CA 1
ATOM 660 C C . LYS A 1 79 ? 3.966 -3.286 -14.244 1.00 96.00 79 LYS A C 1
ATOM 662 O O . LYS A 1 79 ? 4.064 -2.247 -13.585 1.00 96.00 79 LYS A O 1
ATOM 667 N N . LEU A 1 80 ? 4.940 -3.778 -15.001 1.00 95.56 80 LEU A N 1
ATOM 668 C CA . LEU A 1 80 ? 6.168 -3.049 -15.307 1.00 95.56 80 LEU A CA 1
ATOM 669 C C . LEU A 1 80 ? 5.886 -2.069 -16.450 1.00 95.56 80 LEU A C 1
ATOM 671 O O . LEU A 1 80 ? 5.313 -2.456 -17.466 1.00 95.56 80 LEU A O 1
ATOM 675 N N . ASN A 1 81 ? 6.258 -0.807 -16.269 1.00 93.44 81 ASN A N 1
ATOM 676 C CA . ASN A 1 81 ? 6.267 0.180 -17.339 1.00 93.44 81 ASN A CA 1
ATOM 677 C C . ASN A 1 81 ? 7.713 0.338 -17.798 1.00 93.44 81 ASN A C 1
ATOM 679 O O . ASN A 1 81 ? 8.601 0.665 -17.003 1.00 93.44 81 ASN A O 1
ATOM 683 N N . THR A 1 82 ? 7.938 0.056 -19.071 1.00 94.56 82 THR A N 1
ATOM 684 C CA . THR A 1 82 ? 9.255 0.083 -19.692 1.00 94.56 82 THR A CA 1
ATOM 685 C C . THR A 1 82 ? 9.333 1.186 -20.728 1.00 94.56 82 THR A C 1
ATOM 687 O O . THR A 1 82 ? 8.338 1.483 -21.386 1.00 94.56 82 THR A O 1
ATOM 690 N N . ILE A 1 83 ? 10.527 1.734 -20.902 1.00 93.94 83 ILE A N 1
ATOM 691 C CA . ILE A 1 83 ? 10.859 2.676 -21.970 1.00 93.94 83 ILE A CA 1
ATOM 692 C C . ILE A 1 83 ? 12.028 2.116 -22.781 1.00 93.94 83 ILE A C 1
ATOM 694 O O . ILE A 1 83 ? 12.823 1.327 -22.262 1.00 93.94 83 ILE A O 1
ATOM 698 N N . GLN A 1 84 ? 12.134 2.530 -24.039 1.00 95.88 84 GLN A N 1
ATOM 699 C CA . GLN A 1 84 ? 13.304 2.262 -24.868 1.00 95.88 84 GLN A CA 1
ATOM 700 C C . GLN A 1 84 ? 14.266 3.450 -24.763 1.00 95.88 84 GLN A C 1
ATOM 702 O O . GLN A 1 84 ? 13.850 4.599 -24.905 1.00 95.88 84 GLN A O 1
ATOM 707 N N . THR A 1 85 ? 15.537 3.190 -24.463 1.00 92.62 85 THR A N 1
ATOM 708 C CA . THR A 1 85 ? 16.570 4.230 -24.414 1.00 92.62 85 THR A CA 1
ATOM 709 C C . THR A 1 85 ? 17.011 4.626 -25.820 1.00 92.62 85 THR A C 1
ATOM 711 O O . THR A 1 85 ? 16.768 3.907 -26.789 1.00 92.62 85 THR A O 1
ATOM 714 N N . LEU A 1 86 ? 17.730 5.747 -25.930 1.00 92.25 86 LEU A N 1
ATOM 715 C CA . LEU A 1 86 ? 18.315 6.198 -27.199 1.00 92.25 86 LEU A CA 1
ATOM 716 C C . LEU A 1 86 ? 19.299 5.176 -27.796 1.00 92.25 86 LEU A C 1
ATOM 718 O O . LEU A 1 86 ? 19.458 5.114 -29.007 1.00 92.25 86 LEU A O 1
ATOM 722 N N . GLN A 1 87 ? 19.927 4.346 -26.958 1.00 92.88 87 GLN A N 1
ATOM 723 C CA . GLN A 1 87 ? 20.805 3.246 -27.376 1.00 92.88 87 GLN A CA 1
ATOM 724 C C . GLN A 1 87 ? 20.040 1.959 -27.749 1.00 92.88 87 GLN A C 1
ATOM 726 O O . GLN A 1 87 ? 20.657 0.919 -27.950 1.00 92.88 87 GLN A O 1
ATOM 731 N N . GLY A 1 88 ? 18.705 1.994 -27.793 1.00 92.12 88 GLY A N 1
ATOM 732 C CA . GLY A 1 88 ? 17.860 0.858 -28.174 1.00 92.12 88 GLY A CA 1
ATOM 733 C C . GLY A 1 88 ? 17.542 -0.135 -27.050 1.00 92.12 88 GLY A C 1
ATOM 734 O O . GLY A 1 88 ? 16.757 -1.056 -27.271 1.00 92.12 88 GLY A O 1
ATOM 735 N N . SER A 1 89 ? 18.079 0.054 -25.842 1.00 93.25 89 SER A N 1
ATOM 736 C CA . SER A 1 89 ? 17.866 -0.846 -24.700 1.00 93.25 89 SER A CA 1
ATOM 737 C C . SER A 1 89 ? 16.513 -0.619 -24.021 1.00 93.25 89 SER A C 1
ATOM 739 O O . SER A 1 89 ? 16.096 0.518 -23.816 1.00 93.25 89 SER A O 1
ATOM 741 N N . ILE A 1 90 ? 15.842 -1.691 -23.591 1.00 93.25 90 ILE A N 1
ATOM 742 C CA . ILE A 1 90 ? 14.598 -1.602 -22.808 1.00 93.25 90 ILE A CA 1
ATOM 743 C C . ILE A 1 90 ? 14.938 -1.515 -21.318 1.00 93.25 90 ILE A C 1
ATOM 745 O O . ILE A 1 90 ? 15.597 -2.398 -20.770 1.00 93.25 90 ILE A O 1
ATOM 749 N N . VAL A 1 91 ? 14.445 -0.479 -20.638 1.00 93.25 91 VAL A N 1
ATOM 750 C CA . VAL A 1 91 ? 14.623 -0.301 -19.189 1.00 93.25 91 VAL A CA 1
ATOM 751 C C . VAL A 1 91 ? 13.284 -0.134 -18.482 1.00 93.25 91 VAL A C 1
ATOM 753 O O . VAL A 1 91 ? 12.343 0.445 -19.018 1.00 93.25 91 VAL A O 1
ATOM 756 N N . VAL A 1 92 ? 13.190 -0.642 -17.251 1.00 94.00 92 VAL A N 1
ATOM 757 C CA . VAL A 1 92 ? 12.021 -0.424 -16.386 1.00 94.00 92 VAL A CA 1
ATOM 758 C C . VAL A 1 92 ? 12.110 0.976 -15.788 1.00 94.00 92 VAL A C 1
ATOM 760 O O . VAL A 1 92 ? 13.027 1.256 -15.018 1.00 94.00 92 VAL A O 1
ATOM 763 N N . GLU A 1 93 ? 11.143 1.828 -16.113 1.00 93.56 93 GLU A N 1
ATOM 764 C CA . GLU A 1 93 ? 11.025 3.192 -15.586 1.00 93.56 93 GLU A CA 1
ATOM 765 C C . GLU A 1 93 ? 10.227 3.205 -14.277 1.00 93.56 93 GLU A C 1
ATOM 767 O O . GLU A 1 93 ? 10.596 3.851 -13.299 1.00 93.56 93 GLU A O 1
ATOM 772 N N . SER A 1 94 ? 9.130 2.449 -14.233 1.00 94.31 94 SER A N 1
ATOM 773 C CA . SER A 1 94 ? 8.258 2.376 -13.064 1.00 94.31 94 SER A CA 1
ATOM 774 C C . SER A 1 94 ? 7.502 1.054 -13.009 1.00 94.31 94 SER A C 1
ATOM 776 O O . SER A 1 94 ? 7.483 0.266 -13.955 1.00 94.31 94 SER A O 1
ATOM 778 N N . PHE A 1 95 ? 6.847 0.799 -11.883 1.00 94.56 95 PHE A N 1
ATOM 779 C CA . PHE A 1 95 ? 5.922 -0.315 -11.737 1.00 94.56 95 PHE A CA 1
ATOM 780 C C . PHE A 1 95 ? 4.674 0.097 -10.970 1.00 94.56 95 PHE A C 1
ATOM 782 O O . PHE A 1 95 ? 4.704 0.951 -10.081 1.00 94.56 95 PHE A O 1
ATOM 789 N N . SER A 1 96 ? 3.550 -0.527 -11.323 1.00 94.75 96 SER A N 1
ATOM 790 C CA . SER A 1 96 ? 2.238 -0.186 -10.777 1.00 94.75 96 SER A CA 1
ATOM 791 C C . SER A 1 96 ? 1.385 -1.415 -10.468 1.00 94.75 96 SER A C 1
ATOM 793 O O . SER A 1 96 ? 1.413 -2.418 -11.179 1.00 94.75 96 SER A O 1
ATOM 795 N N . CYS A 1 97 ? 0.599 -1.346 -9.394 1.00 93.25 97 CYS A N 1
ATOM 796 C CA . CYS A 1 97 ? -0.372 -2.369 -9.031 1.00 93.25 97 CYS A CA 1
ATOM 797 C C . CYS A 1 97 ? -1.784 -1.896 -9.372 1.00 93.25 97 CYS A C 1
ATOM 799 O O . CYS A 1 97 ? -2.286 -0.951 -8.762 1.00 93.25 97 CYS A O 1
ATOM 801 N N . ARG A 1 98 ? -2.463 -2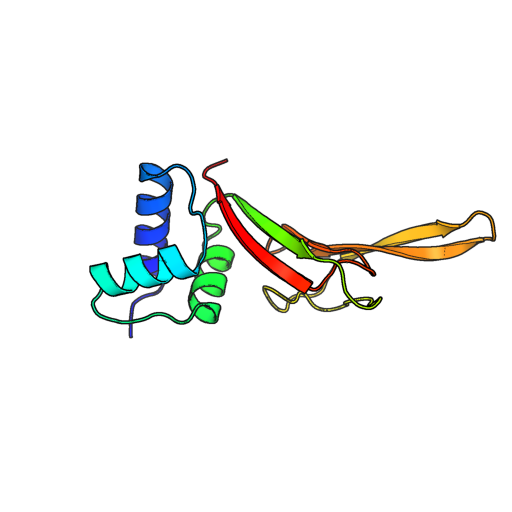.610 -10.275 1.00 89.81 98 ARG A N 1
ATOM 802 C CA . ARG A 1 98 ? -3.858 -2.312 -10.648 1.00 89.81 98 ARG A CA 1
ATOM 803 C C . ARG A 1 98 ? -4.857 -2.555 -9.510 1.00 89.81 98 ARG A C 1
ATOM 805 O O . ARG A 1 98 ? -5.940 -1.993 -9.526 1.00 89.81 98 ARG A O 1
ATOM 812 N N . ASN A 1 99 ? -4.496 -3.379 -8.525 1.00 89.12 99 ASN A N 1
ATOM 813 C CA . ASN A 1 99 ? -5.401 -3.773 -7.444 1.00 89.12 99 ASN A CA 1
ATOM 814 C C . ASN A 1 99 ? -5.444 -2.772 -6.283 1.00 89.12 99 ASN A C 1
ATOM 816 O O . ASN A 1 99 ? -6.519 -2.439 -5.807 1.00 89.12 99 ASN A O 1
ATOM 820 N N . CYS A 1 100 ? -4.287 -2.308 -5.803 1.00 85.81 100 CYS A N 1
ATOM 821 C CA . CYS A 1 100 ? -4.222 -1.398 -4.651 1.00 85.81 100 CYS A CA 1
ATOM 822 C C . CYS A 1 100 ? -3.706 0.004 -4.999 1.00 85.81 100 CYS A C 1
ATOM 824 O O . CYS A 1 100 ? -3.438 0.787 -4.094 1.00 85.81 100 CYS A O 1
ATOM 826 N N . GLY A 1 101 ? -3.470 0.293 -6.283 1.00 86.62 101 GLY A N 1
ATOM 827 C CA . GLY A 1 101 ? -2.974 1.593 -6.742 1.00 86.62 101 GLY A CA 1
ATOM 828 C C . GLY A 1 101 ? -1.516 1.893 -6.381 1.00 86.62 101 GLY A C 1
ATOM 829 O O . GLY A 1 101 ? -1.070 3.024 -6.555 1.00 86.62 101 GLY A O 1
ATOM 830 N N . TYR A 1 102 ? -0.758 0.906 -5.884 1.00 90.50 102 TYR A N 1
ATOM 831 C CA . TYR A 1 102 ? 0.664 1.083 -5.577 1.00 90.50 102 TYR A CA 1
ATOM 832 C C . TYR A 1 102 ? 1.426 1.510 -6.831 1.00 90.50 102 TYR A C 1
ATOM 834 O O . TYR A 1 102 ? 1.286 0.870 -7.871 1.00 90.50 102 TYR A O 1
ATOM 842 N N . LYS A 1 103 ? 2.254 2.546 -6.711 1.00 91.62 103 LYS A N 1
ATOM 843 C CA . LYS A 1 103 ? 3.221 2.962 -7.726 1.00 91.62 103 LYS A CA 1
ATOM 844 C C . LYS A 1 103 ? 4.594 3.033 -7.074 1.00 91.62 103 LYS A C 1
ATOM 846 O O . LYS A 1 103 ? 4.709 3.515 -5.948 1.00 91.62 103 LYS A O 1
ATOM 851 N N . GLY A 1 104 ? 5.609 2.538 -7.765 1.00 92.12 104 GLY A N 1
ATOM 852 C CA . GLY A 1 104 ? 6.991 2.613 -7.318 1.00 92.12 104 GLY A CA 1
ATOM 853 C C . GLY A 1 104 ? 7.948 2.729 -8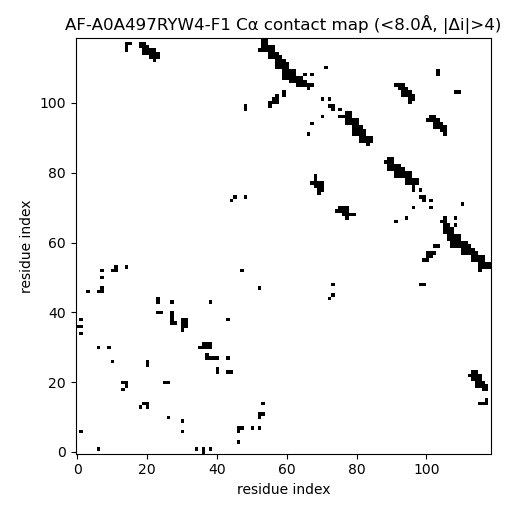.493 1.00 92.12 104 GLY A C 1
ATOM 854 O O . GLY A 1 104 ? 7.576 2.493 -9.644 1.00 92.12 104 GLY A O 1
ATOM 855 N N . PHE A 1 105 ? 9.176 3.104 -8.168 1.00 93.69 105 PHE A N 1
ATOM 856 C CA . PHE A 1 105 ? 10.263 3.305 -9.118 1.00 93.69 105 PHE A CA 1
ATOM 857 C C . PHE A 1 105 ? 11.437 2.415 -8.715 1.00 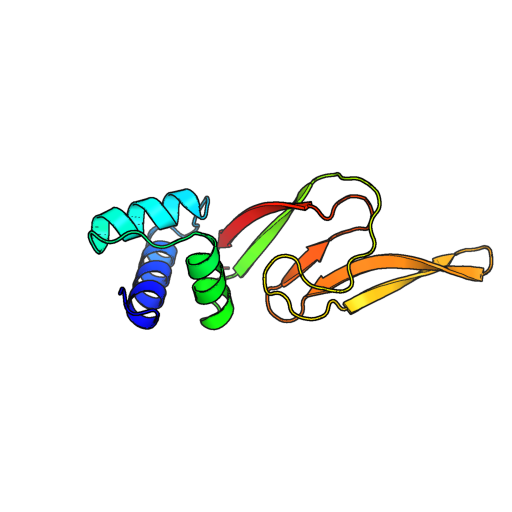93.69 105 PHE A C 1
ATOM 859 O O . PHE A 1 105 ? 11.546 2.087 -7.526 1.00 93.69 105 PHE A 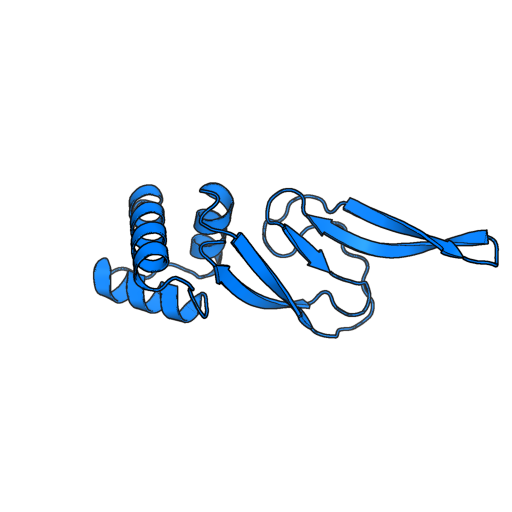O 1
ATOM 866 N N . PRO A 1 106 ? 12.314 2.014 -9.653 1.00 92.25 106 PRO A N 1
ATOM 867 C CA . PRO A 1 106 ? 13.465 1.178 -9.337 1.00 92.25 106 PRO A CA 1
ATOM 868 C C . PRO A 1 106 ? 14.282 1.689 -8.145 1.00 92.25 106 PRO A C 1
ATOM 870 O O . PRO A 1 106 ? 14.671 0.886 -7.308 1.00 92.25 106 PRO A O 1
ATOM 873 N N . ASP A 1 107 ? 14.481 3.000 -8.021 1.00 91.69 107 ASP A N 1
ATOM 874 C CA . ASP A 1 107 ? 15.216 3.675 -6.943 1.00 91.69 107 ASP A CA 1
ATOM 875 C C . ASP A 1 107 ? 14.330 4.135 -5.769 1.00 91.69 107 ASP A C 1
ATOM 877 O O . ASP A 1 107 ? 14.843 4.587 -4.750 1.00 91.69 107 ASP A O 1
ATOM 881 N N . ALA A 1 108 ? 13.003 4.019 -5.868 1.00 90.00 108 ALA A N 1
ATOM 882 C CA . ALA A 1 108 ? 12.055 4.472 -4.850 1.00 90.00 108 ALA A CA 1
ATOM 883 C C . ALA A 1 108 ? 10.861 3.514 -4.716 1.00 90.00 108 ALA A C 1
ATOM 885 O O . ALA A 1 108 ? 9.729 3.809 -5.119 1.00 90.00 108 ALA A O 1
ATOM 886 N N . TRP A 1 109 ? 11.117 2.343 -4.124 1.00 89.19 109 TRP A N 1
ATOM 887 C CA . TRP A 1 109 ? 10.141 1.251 -4.033 1.00 89.19 109 TRP A CA 1
ATOM 888 C C . TRP A 1 109 ? 9.673 0.929 -2.610 1.00 89.19 109 TRP A C 1
ATOM 890 O O . TRP A 1 109 ? 8.571 0.401 -2.421 1.00 89.19 109 TRP A O 1
ATOM 900 N N . LYS A 1 110 ? 10.462 1.246 -1.579 1.00 88.94 110 LYS A N 1
ATOM 901 C CA . LYS A 1 110 ? 10.110 0.912 -0.193 1.00 88.94 110 LYS A CA 1
ATOM 902 C C . LYS A 1 110 ? 8.905 1.743 0.248 1.00 88.94 110 LYS A C 1
ATOM 904 O O . LYS A 1 110 ? 8.933 2.971 0.179 1.00 88.94 110 LYS A O 1
ATOM 909 N N . VAL A 1 111 ? 7.844 1.078 0.708 1.00 85.88 111 VAL A N 1
ATOM 910 C CA . VAL A 1 111 ? 6.630 1.761 1.178 1.00 85.88 111 VAL A CA 1
ATOM 911 C C . VAL A 1 111 ? 6.938 2.530 2.461 1.00 85.88 111 VAL A C 1
ATOM 913 O O . VAL A 1 111 ? 7.413 1.947 3.434 1.00 85.88 111 VAL A O 1
ATOM 916 N N . ALA A 1 112 ? 6.652 3.829 2.457 1.00 83.44 112 ALA A N 1
ATOM 917 C CA . ALA A 1 112 ? 6.900 4.726 3.579 1.00 83.44 112 ALA A CA 1
ATOM 918 C C . ALA A 1 112 ? 5.618 5.046 4.358 1.00 83.44 112 ALA A C 1
ATOM 920 O O . ALA A 1 112 ? 5.603 4.954 5.582 1.00 83.44 112 ALA A O 1
ATOM 921 N N . ARG A 1 113 ? 4.533 5.407 3.661 1.00 82.81 113 ARG A N 1
ATOM 922 C CA . ARG A 1 113 ? 3.268 5.815 4.291 1.00 82.81 113 ARG A CA 1
ATOM 923 C C . ARG A 1 113 ? 2.066 5.420 3.439 1.00 82.81 113 ARG A C 1
ATOM 925 O O . ARG A 1 113 ? 2.144 5.413 2.212 1.00 82.81 113 ARG A O 1
ATOM 932 N N . TYR A 1 114 ? 0.963 5.133 4.120 1.00 81.00 114 TYR A N 1
ATOM 933 C CA . TYR A 1 114 ? -0.366 4.982 3.538 1.00 81.00 114 TYR A CA 1
ATOM 934 C C . TYR A 1 114 ? -1.214 6.160 3.989 1.00 81.00 114 TYR A C 1
ATOM 936 O O . TYR A 1 114 ? -1.247 6.465 5.181 1.00 81.00 114 TYR A O 1
ATOM 944 N N . GLU A 1 115 ? -1.883 6.801 3.046 1.00 80.75 115 GLU A N 1
ATOM 945 C CA . GLU A 1 115 ? -2.841 7.870 3.299 1.00 80.75 115 GLU A CA 1
ATOM 946 C C . GLU A 1 115 ? -4.146 7.473 2.613 1.00 80.75 115 GLU A C 1
ATOM 948 O O . GLU A 1 115 ? -4.123 7.006 1.473 1.00 80.75 115 GLU A O 1
ATOM 953 N N . ILE A 1 116 ? -5.268 7.615 3.314 1.00 81.44 116 ILE A N 1
ATOM 954 C CA . ILE A 1 116 ? -6.594 7.322 2.762 1.00 81.44 116 ILE A CA 1
ATOM 955 C C . ILE A 1 116 ? -7.339 8.648 2.695 1.00 81.44 116 ILE A C 1
ATOM 957 O O . ILE A 1 116 ? -7.485 9.315 3.722 1.00 81.44 116 ILE A O 1
ATOM 961 N N . SER A 1 117 ? -7.760 9.048 1.499 1.00 81.06 117 SER A N 1
ATOM 962 C CA . SER A 1 117 ? -8.600 10.228 1.272 1.00 81.06 117 SER A CA 1
ATOM 963 C C . SER A 1 117 ? -9.976 9.823 0.757 1.00 81.06 117 SER A C 1
ATOM 965 O O . SER A 1 117 ? -10.132 8.756 0.160 1.00 81.06 117 SER A O 1
ATOM 967 N N . LYS A 1 118 ? -10.976 10.673 1.010 1.00 74.69 118 LYS A N 1
ATOM 968 C CA . LYS A 1 118 ? -12.337 10.495 0.487 1.00 74.69 118 LYS A CA 1
ATOM 969 C C . LYS A 1 118 ? -12.392 10.623 -1.049 1.00 74.69 118 LYS A C 1
ATOM 971 O O . LYS A 1 118 ? -13.167 9.908 -1.673 1.00 74.69 118 LYS A O 1
ATOM 976 N N . GLU A 1 119 ? -11.519 11.459 -1.624 1.00 59.44 119 GLU A N 1
ATOM 977 C CA . GLU A 1 119 ? -11.311 11.691 -3.072 1.00 59.44 119 GLU A CA 1
ATOM 978 C C . GLU A 1 119 ? -10.136 10.922 -3.664 1.00 59.44 119 GLU A C 1
ATOM 980 O O . GLU A 1 119 ? -9.069 10.869 -2.996 1.00 59.44 119 GLU A O 1
#

Foldseek 3Di:
DDDLVVLLVVLLVVCVVPQKDFALVSSQVVCCVVVVDGDDSLVSLVSCLVSVRAQKDWFWAFDAFDDDQAQPRHRDGKDFDWDQDPVRDIDGAWIADPRRGDIAGRGTRHTDGIMGGND